Protein AF-A0A3S3TJ20-F1 (afdb_monomer_lite)

Foldseek 3Di:
DDLVVVLVVLVVVLVVLVVVLVVLVVVQVVCVVVVHDCPVSVVVNVVSVVVNVVSVVVSVVSVVD

pLDDT: mean 96.92, std 5.31, range [63.69, 98.81]

Radius of gyration: 15.16 Å; chains: 1; bounding box: 34×19×42 Å

Secondary structure (DSSP, 8-state):
--HHHHHHHHHHHHHHHHHHHHHHHHHHHHHHHTT---HHHHHHHHHHHHHHHHHHHHHHHHTT-

Structure (mmCIF, N/CA/C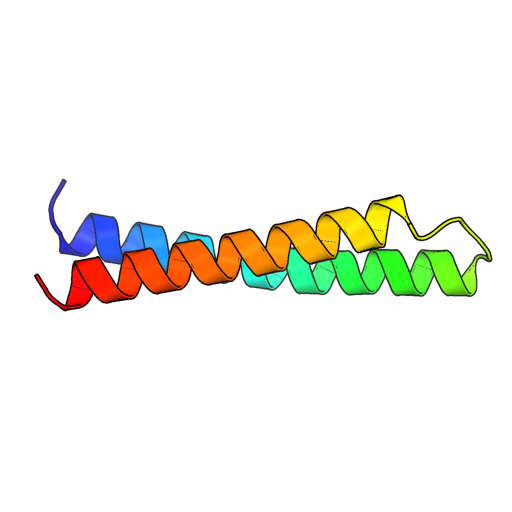/O backbone):
data_AF-A0A3S3TJ20-F1
#
_entry.id   AF-A0A3S3TJ20-F1
#
loop_
_atom_site.group_PDB
_atom_site.id
_atom_site.type_symbol
_atom_site.label_atom_id
_atom_site.label_alt_id
_atom_site.label_comp_id
_atom_site.label_asym_id
_atom_site.label_entity_id
_atom_site.label_seq_id
_atom_site.pdbx_PDB_ins_code
_atom_site.Cartn_x
_atom_site.Cartn_y
_atom_site.Cartn_z
_atom_site.occupancy
_atom_site.B_iso_or_equiv
_atom_site.auth_seq_id
_atom_site.auth_comp_id
_atom_site.auth_asym_id
_atom_site.auth_atom_id
_atom_site.pdbx_PDB_model_num
ATOM 1 N N . MET A 1 1 ? 6.476 -12.720 -22.160 1.00 63.69 1 MET A N 1
ATOM 2 C CA . MET A 1 1 ? 6.230 -11.463 -21.441 1.00 63.69 1 MET A CA 1
ATOM 3 C C . MET A 1 1 ? 7.363 -10.526 -21.779 1.00 63.69 1 MET A C 1
ATOM 5 O O . MET A 1 1 ? 8.510 -10.955 -21.701 1.00 63.69 1 MET A O 1
ATOM 9 N N . GLY A 1 2 ? 7.036 -9.348 -22.301 1.00 89.12 2 GLY A N 1
ATOM 10 C CA . GLY A 1 2 ? 8.015 -8.311 -22.638 1.00 89.12 2 GLY A CA 1
ATOM 11 C C . GLY A 1 2 ? 8.155 -7.292 -21.508 1.00 89.12 2 GLY A C 1
ATOM 12 O O . GLY A 1 2 ? 7.237 -7.141 -20.708 1.00 89.12 2 GLY A O 1
ATOM 13 N N . ILE A 1 3 ? 9.270 -6.558 -21.481 1.00 92.44 3 ILE A N 1
ATOM 14 C CA . ILE A 1 3 ? 9.556 -5.550 -20.444 1.00 92.44 3 ILE A CA 1
ATOM 15 C C . ILE A 1 3 ? 8.425 -4.518 -20.286 1.00 92.44 3 ILE A C 1
ATOM 17 O O . ILE A 1 3 ? 8.075 -4.148 -19.172 1.00 92.44 3 ILE A O 1
ATOM 21 N N . GLN A 1 4 ? 7.772 -4.142 -21.390 1.00 95.38 4 GLN A N 1
ATOM 22 C CA . GLN A 1 4 ? 6.624 -3.233 -21.388 1.00 95.38 4 GLN A CA 1
ATOM 23 C C . GLN A 1 4 ? 5.407 -3.804 -20.636 1.00 95.38 4 GLN A C 1
ATOM 25 O O . GLN A 1 4 ? 4.771 -3.093 -19.864 1.00 95.38 4 GLN A O 1
ATOM 30 N N . GLU A 1 5 ? 5.098 -5.092 -20.816 1.00 96.06 5 GLU A N 1
ATOM 31 C CA . GLU A 1 5 ? 3.977 -5.745 -20.121 1.00 96.06 5 GLU A CA 1
ATOM 32 C C . GLU A 1 5 ? 4.247 -5.858 -18.613 1.00 96.06 5 GLU A C 1
ATOM 34 O O . GLU A 1 5 ? 3.329 -5.739 -17.797 1.00 96.06 5 GLU A O 1
ATOM 39 N N . ASP A 1 6 ? 5.508 -6.081 -18.232 1.00 95.56 6 ASP A N 1
ATOM 40 C CA . ASP A 1 6 ? 5.915 -6.135 -16.828 1.00 95.56 6 ASP A CA 1
ATOM 41 C C . ASP A 1 6 ? 5.864 -4.741 -16.180 1.00 95.56 6 ASP A C 1
ATOM 43 O O . ASP A 1 6 ? 5.349 -4.613 -15.067 1.00 95.56 6 ASP A O 1
ATOM 47 N N . ILE A 1 7 ? 6.289 -3.687 -16.891 1.00 98.06 7 ILE A N 1
ATOM 48 C CA . ILE A 1 7 ? 6.138 -2.286 -16.461 1.00 98.06 7 ILE A CA 1
ATOM 49 C C . ILE A 1 7 ? 4.664 -1.963 -16.191 1.00 98.06 7 ILE A C 1
ATOM 51 O O . ILE A 1 7 ? 4.318 -1.550 -15.082 1.00 98.06 7 ILE A O 1
ATOM 55 N N . GLU A 1 8 ? 3.778 -2.220 -17.157 1.00 98.06 8 GLU A N 1
ATOM 56 C CA . GLU A 1 8 ? 2.343 -1.933 -17.031 1.00 98.06 8 GLU A CA 1
ATOM 57 C C . GLU A 1 8 ? 1.705 -2.680 -15.854 1.00 98.06 8 GLU A C 1
ATOM 59 O O . GLU A 1 8 ? 0.876 -2.129 -15.119 1.00 98.06 8 GLU A O 1
ATOM 64 N N . ARG A 1 9 ? 2.123 -3.930 -15.626 1.00 97.69 9 ARG A N 1
ATOM 65 C CA . ARG A 1 9 ? 1.667 -4.726 -14.484 1.00 97.69 9 ARG A CA 1
ATOM 66 C C . ARG A 1 9 ? 2.100 -4.109 -13.156 1.00 97.69 9 ARG A C 1
ATOM 68 O O . ARG A 1 9 ? 1.290 -4.046 -12.229 1.00 97.69 9 ARG A O 1
ATOM 75 N N . VAL A 1 10 ? 3.349 -3.657 -13.044 1.00 98.19 10 VAL A N 1
ATOM 76 C CA . VAL A 1 10 ? 3.856 -3.029 -11.815 1.00 98.19 10 VAL A CA 1
ATOM 77 C C . VAL A 1 10 ? 3.172 -1.684 -11.569 1.00 98.19 10 VAL A C 1
ATOM 79 O O . VAL A 1 10 ? 2.741 -1.418 -10.446 1.00 98.19 10 VAL A O 1
ATOM 82 N N . GLU A 1 11 ? 2.981 -0.864 -12.601 1.00 98.62 11 GLU A N 1
ATOM 83 C CA . GLU A 1 11 ? 2.234 0.396 -12.500 1.00 98.62 11 GLU A CA 1
ATOM 84 C C . GLU A 1 11 ? 0.787 0.176 -12.047 1.00 98.62 11 GLU A C 1
ATOM 86 O O . GLU A 1 11 ? 0.272 0.894 -11.182 1.00 98.62 11 GLU A O 1
ATOM 91 N N . GLN A 1 12 ? 0.115 -0.835 -12.603 1.00 98.56 12 GLN A N 1
ATOM 92 C CA . GLN A 1 12 ? -1.226 -1.216 -12.174 1.00 98.56 12 GLN A CA 1
ATOM 93 C C . GLN A 1 12 ? -1.243 -1.650 -10.703 1.00 98.56 12 GLN A C 1
ATOM 95 O O . GLN A 1 12 ? -2.083 -1.180 -9.935 1.00 98.56 12 GLN A O 1
ATOM 100 N N . HIS A 1 13 ? -0.281 -2.469 -10.279 1.00 98.12 13 HIS A N 1
ATOM 101 C CA . HIS A 1 13 ? -0.178 -2.897 -8.888 1.00 98.12 13 HIS A CA 1
ATOM 102 C C . HIS A 1 13 ? 0.051 -1.710 -7.934 1.00 98.12 13 HIS A C 1
ATOM 104 O O . HIS A 1 13 ? -0.594 -1.628 -6.887 1.00 98.12 13 HIS A O 1
ATOM 110 N N . ILE A 1 14 ? 0.891 -0.737 -8.307 1.00 98.81 14 ILE A N 1
ATOM 111 C CA . ILE A 1 14 ? 1.090 0.493 -7.523 1.00 98.81 14 ILE A CA 1
ATOM 112 C C . ILE A 1 14 ? -0.236 1.247 -7.355 1.00 98.81 14 ILE A C 1
ATOM 114 O O . ILE A 1 14 ? -0.585 1.608 -6.228 1.00 98.81 14 ILE A O 1
ATOM 118 N N . ARG A 1 15 ? -1.001 1.439 -8.440 1.00 98.75 15 ARG A N 1
ATOM 119 C CA . ARG A 1 15 ? -2.318 2.104 -8.391 1.00 98.75 15 ARG A CA 1
ATOM 120 C C . ARG A 1 15 ? -3.297 1.370 -7.474 1.00 98.75 15 ARG A C 1
ATOM 122 O O . ARG A 1 15 ? -4.024 2.001 -6.708 1.00 98.75 15 ARG A O 1
ATOM 129 N N . GLU A 1 16 ? -3.304 0.042 -7.503 1.00 98.75 16 GLU A N 1
ATOM 130 C CA . GLU A 1 16 ? -4.148 -0.766 -6.619 1.00 98.75 16 GLU A CA 1
ATOM 131 C C . GLU A 1 16 ? -3.753 -0.637 -5.145 1.00 98.75 16 GLU A C 1
ATOM 133 O O . GLU A 1 16 ? -4.630 -0.514 -4.285 1.00 98.75 16 GLU A O 1
ATOM 138 N N . ILE A 1 17 ? -2.453 -0.624 -4.837 1.00 98.75 17 ILE A N 1
ATOM 139 C CA . ILE A 1 17 ? -1.966 -0.398 -3.470 1.00 98.75 17 ILE A CA 1
ATOM 140 C C . ILE A 1 17 ? -2.381 0.995 -2.987 1.00 98.75 17 ILE A C 1
ATOM 142 O O . ILE A 1 17 ? -2.850 1.134 -1.859 1.00 98.75 17 ILE A O 1
ATOM 146 N N . GLU A 1 18 ? -2.267 2.021 -3.829 1.00 98.75 18 GLU A N 1
ATOM 147 C CA . GLU A 1 18 ? -2.677 3.388 -3.491 1.00 98.75 18 GLU A CA 1
ATOM 148 C C . GLU A 1 18 ? -4.176 3.485 -3.176 1.00 98.75 18 GLU A C 1
ATOM 150 O O . GLU A 1 18 ? -4.555 4.081 -2.167 1.00 98.75 18 GLU A O 1
ATOM 155 N N . GLN A 1 19 ? -5.030 2.814 -3.954 1.00 98.75 19 GLN A N 1
ATOM 156 C CA . GLN A 1 19 ? -6.460 2.720 -3.640 1.00 98.75 19 GLN A CA 1
ATOM 157 C C . GLN A 1 19 ? -6.718 1.992 -2.316 1.00 98.75 19 GLN A C 1
ATOM 159 O O . GLN A 1 19 ? -7.596 2.391 -1.550 1.00 98.75 19 GLN A O 1
ATOM 164 N N . ARG A 1 20 ? -5.975 0.917 -2.026 1.00 98.56 20 ARG A N 1
ATOM 165 C CA . ARG A 1 20 ? -6.102 0.182 -0.756 1.00 98.56 20 ARG A CA 1
ATOM 166 C C . ARG A 1 20 ? -5.648 1.023 0.432 1.00 98.56 20 ARG A C 1
ATOM 168 O O . ARG A 1 20 ? -6.293 0.965 1.472 1.00 98.56 20 ARG A O 1
ATOM 175 N N . ILE A 1 21 ? -4.595 1.827 0.277 1.00 98.81 21 ILE A N 1
ATOM 176 C CA . ILE A 1 21 ? -4.144 2.787 1.293 1.00 98.81 21 ILE A CA 1
ATOM 177 C C . ILE A 1 21 ? -5.272 3.758 1.637 1.00 98.81 21 ILE A C 1
ATOM 179 O O . ILE A 1 21 ? -5.533 3.977 2.818 1.00 98.81 21 ILE A O 1
ATOM 183 N N . GLU A 1 22 ? -5.951 4.313 0.633 1.00 98.69 22 GLU A N 1
ATOM 184 C CA . GLU A 1 22 ? -7.037 5.267 0.869 1.00 98.69 22 GLU A CA 1
ATOM 185 C C . GLU A 1 22 ? -8.224 4.615 1.583 1.00 98.69 22 GLU A C 1
ATOM 187 O O . GLU A 1 22 ? -8.687 5.107 2.611 1.00 98.69 22 GLU A O 1
ATOM 192 N N . ARG A 1 23 ? -8.646 3.429 1.128 1.00 98.50 23 ARG A N 1
ATOM 193 C CA . ARG A 1 23 ? -9.690 2.654 1.819 1.00 98.50 23 ARG A CA 1
ATOM 194 C C . ARG A 1 23 ? -9.307 2.361 3.270 1.00 98.50 23 ARG A C 1
ATOM 196 O O . ARG A 1 23 ? -10.139 2.493 4.161 1.00 98.50 23 ARG A O 1
ATOM 203 N N . GLN A 1 24 ? -8.048 2.003 3.516 1.00 98.56 24 GLN A N 1
ATOM 204 C CA . GLN A 1 24 ? -7.563 1.686 4.855 1.00 98.56 24 GLN A CA 1
ATOM 205 C C . GLN A 1 24 ? -7.544 2.907 5.780 1.00 98.56 24 GLN A C 1
ATOM 207 O O . GLN A 1 24 ? -7.807 2.771 6.974 1.00 98.56 24 GLN A O 1
ATOM 212 N N . ARG A 1 25 ? -7.275 4.105 5.247 1.00 98.62 25 ARG A N 1
ATOM 213 C CA . ARG A 1 25 ? -7.431 5.358 6.002 1.00 98.62 25 ARG A CA 1
ATOM 214 C C . ARG A 1 25 ? -8.883 5.557 6.425 1.00 98.62 25 ARG A C 1
ATOM 216 O O . ARG A 1 25 ? -9.110 5.823 7.598 1.00 98.62 25 ARG A O 1
ATOM 223 N N . GLY A 1 26 ? -9.836 5.327 5.521 1.00 98.50 26 GLY A N 1
ATOM 224 C CA . GLY A 1 26 ? -11.266 5.366 5.843 1.00 98.50 26 GLY A CA 1
ATOM 225 C C . GLY A 1 26 ? -11.662 4.385 6.954 1.00 98.50 26 GLY A C 1
ATOM 226 O O . GLY A 1 26 ? -12.369 4.767 7.881 1.00 98.50 26 GLY A O 1
ATOM 227 N N . VAL A 1 27 ? -11.142 3.152 6.920 1.00 98.19 27 VAL A N 1
ATOM 228 C CA . VAL A 1 27 ? -11.360 2.152 7.986 1.00 98.19 27 VAL A CA 1
ATOM 229 C C . VAL A 1 27 ? -10.827 2.638 9.335 1.00 98.19 27 VAL A C 1
ATOM 231 O O . VAL A 1 27 ? -11.494 2.469 10.352 1.00 98.19 27 VAL A O 1
ATOM 234 N N . ILE A 1 28 ? -9.635 3.243 9.358 1.00 98.62 28 ILE A N 1
ATOM 235 C CA . ILE A 1 28 ? -9.057 3.796 10.589 1.00 98.62 28 ILE A CA 1
ATOM 236 C C . ILE A 1 28 ? -9.933 4.931 11.119 1.00 98.62 28 ILE A C 1
ATOM 238 O O . ILE A 1 28 ? -10.307 4.882 12.284 1.00 98.62 28 ILE A O 1
ATOM 242 N N . THR A 1 29 ? -10.308 5.897 10.276 1.00 98.62 29 THR A N 1
ATOM 243 C CA . THR A 1 29 ? -11.168 7.018 10.682 1.00 98.62 29 THR A CA 1
ATOM 244 C C . THR A 1 29 ? -12.495 6.527 11.260 1.00 98.62 29 THR A C 1
ATOM 246 O O . THR A 1 29 ? -12.873 6.935 12.353 1.00 98.62 29 THR A O 1
ATOM 249 N N . GLN A 1 30 ? -13.161 5.578 10.596 1.00 98.38 30 GLN A N 1
ATOM 250 C CA . GLN A 1 30 ? -14.413 5.005 11.094 1.00 98.38 30 GLN A CA 1
ATOM 251 C C . GLN A 1 30 ? -14.236 4.293 12.446 1.00 98.38 30 GLN A C 1
ATOM 253 O O . GLN A 1 30 ? -15.095 4.396 13.326 1.00 98.38 30 GLN A O 1
ATOM 258 N N . ALA A 1 31 ? -13.135 3.557 12.621 1.00 98.12 31 ALA A N 1
ATOM 259 C CA . ALA A 1 31 ? -12.825 2.891 13.881 1.00 98.12 31 ALA A CA 1
ATOM 260 C C . ALA A 1 31 ? -12.567 3.905 15.007 1.00 98.12 31 ALA A C 1
ATOM 262 O O . ALA A 1 31 ? -13.055 3.702 16.115 1.00 98.12 31 ALA A O 1
ATOM 263 N N . GLU A 1 32 ? -11.879 5.014 14.726 1.00 98.00 32 GLU A N 1
ATOM 264 C CA . GLU A 1 32 ? -11.646 6.099 15.690 1.00 98.00 32 GLU A CA 1
ATOM 265 C C . GLU A 1 32 ? -12.949 6.767 16.129 1.00 98.00 32 GLU A C 1
ATOM 267 O O . GLU A 1 32 ? -13.191 6.904 17.327 1.00 98.00 32 GLU A O 1
ATOM 272 N N . GLU A 1 33 ? -13.816 7.115 15.176 1.00 98.31 33 GLU A N 1
ATOM 273 C CA . GLU A 1 33 ? -15.139 7.696 15.446 1.00 98.31 33 GLU A CA 1
ATOM 274 C C . GLU A 1 33 ? -16.022 6.759 16.284 1.00 98.31 33 GLU A C 1
ATOM 276 O O . GLU A 1 33 ? -16.825 7.211 17.099 1.00 98.31 33 GLU A O 1
ATOM 281 N N . SER A 1 34 ? -15.841 5.447 16.115 1.00 97.88 34 SER A N 1
ATOM 282 C CA . SER A 1 34 ? -16.586 4.405 16.829 1.00 97.88 34 SER A CA 1
ATOM 283 C C . SER A 1 34 ? -15.907 3.932 18.124 1.00 97.88 34 SER A C 1
ATOM 285 O O . SER A 1 34 ? -16.404 3.002 18.758 1.00 97.88 34 SER A O 1
ATOM 287 N N . VAL A 1 35 ? -14.775 4.531 18.521 1.00 97.25 35 VAL A N 1
ATOM 288 C CA . VAL A 1 35 ? -13.964 4.129 19.693 1.00 97.25 35 VAL A CA 1
ATOM 289 C C . VAL A 1 35 ? -13.560 2.641 19.646 1.00 97.25 35 VAL A C 1
ATOM 291 O O . VAL A 1 35 ? -13.489 1.943 20.658 1.00 97.25 35 VAL A O 1
ATOM 294 N N . LEU A 1 36 ? -13.299 2.133 18.441 1.00 97.81 36 LEU A N 1
ATOM 295 C CA . LEU A 1 36 ? -12.821 0.776 18.193 1.00 97.81 36 LEU A CA 1
ATOM 296 C C . LEU A 1 36 ? -11.283 0.734 18.126 1.00 97.81 36 LEU A C 1
ATOM 298 O O . LEU A 1 36 ? -10.644 1.732 17.785 1.00 97.81 36 LEU A O 1
ATOM 302 N N . PRO A 1 37 ? -10.653 -0.422 18.410 1.00 97.56 37 PRO A N 1
ATOM 303 C CA . PRO A 1 37 ? -9.204 -0.572 18.298 1.00 97.56 37 PRO A CA 1
ATOM 304 C C . PRO A 1 37 ? -8.682 -0.286 16.883 1.00 97.56 37 PRO A C 1
ATOM 306 O O . PRO A 1 37 ? -9.223 -0.789 15.897 1.00 97.56 37 PRO A O 1
ATOM 309 N N . THR A 1 38 ? -7.579 0.463 16.782 1.00 98.00 38 THR A N 1
ATOM 310 C CA . THR A 1 38 ? -6.981 0.849 15.489 1.00 98.00 38 THR A CA 1
ATOM 311 C C . THR A 1 38 ? -5.611 0.231 15.213 1.00 98.00 38 THR A C 1
ATOM 313 O O . THR A 1 38 ? -5.107 0.383 14.102 1.00 98.00 38 THR A O 1
ATOM 316 N N . ASP A 1 39 ? -5.025 -0.521 16.150 1.00 98.06 39 ASP A N 1
ATOM 317 C CA . ASP A 1 39 ? -3.669 -1.077 16.002 1.00 98.06 39 ASP A CA 1
ATOM 318 C C . ASP A 1 39 ? -3.541 -2.009 14.7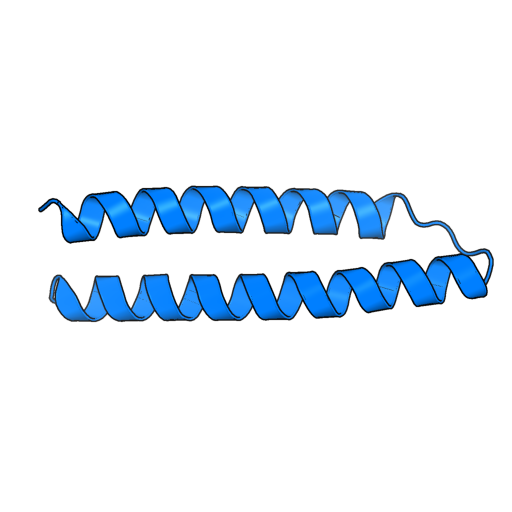92 1.00 98.06 39 ASP A C 1
ATOM 320 O O . ASP A 1 39 ? -2.640 -1.852 13.969 1.00 98.06 39 ASP A O 1
ATOM 324 N N . GLY A 1 40 ? -4.486 -2.941 14.625 1.00 97.56 40 GLY A N 1
ATOM 325 C CA . GLY A 1 40 ? -4.538 -3.827 13.459 1.00 97.56 40 GLY A CA 1
ATOM 326 C C . GLY A 1 40 ? -4.653 -3.044 12.145 1.00 97.56 40 GLY A C 1
ATOM 327 O O . GLY A 1 40 ? -3.787 -3.183 11.275 1.00 97.56 40 GLY A O 1
ATOM 328 N N . PRO A 1 41 ? -5.667 -2.167 12.001 1.00 98.00 41 PRO A N 1
ATOM 329 C CA . PRO A 1 41 ? -5.795 -1.309 10.833 1.00 98.00 41 PRO A CA 1
ATOM 330 C C . PRO A 1 41 ? -4.565 -0.439 10.529 1.00 98.00 41 PRO A C 1
ATOM 332 O O . PRO A 1 41 ? -4.203 -0.283 9.359 1.00 98.00 41 PRO A O 1
ATOM 335 N N . ARG A 1 42 ? -3.901 0.105 11.553 1.00 98.38 42 ARG A N 1
ATOM 336 C CA . ARG A 1 42 ? -2.689 0.928 11.415 1.00 98.38 42 ARG A 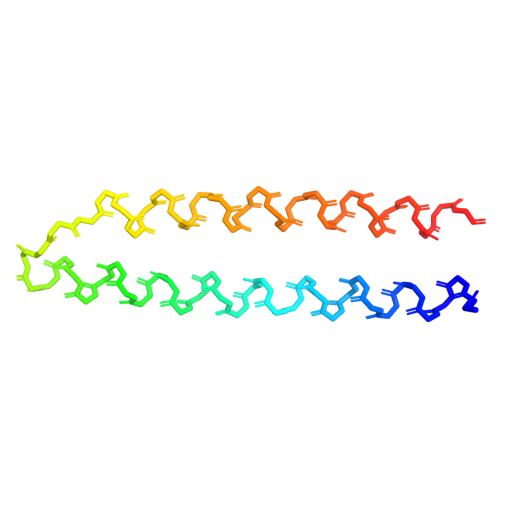CA 1
ATOM 337 C C . ARG A 1 42 ? -1.478 0.104 10.990 1.00 98.38 42 ARG A C 1
ATOM 339 O O . ARG A 1 42 ? -0.743 0.545 10.106 1.00 98.38 42 ARG A O 1
ATOM 346 N N . ASN A 1 43 ? -1.310 -1.099 11.534 1.00 98.56 43 ASN A N 1
ATOM 347 C CA . ASN A 1 43 ? -0.258 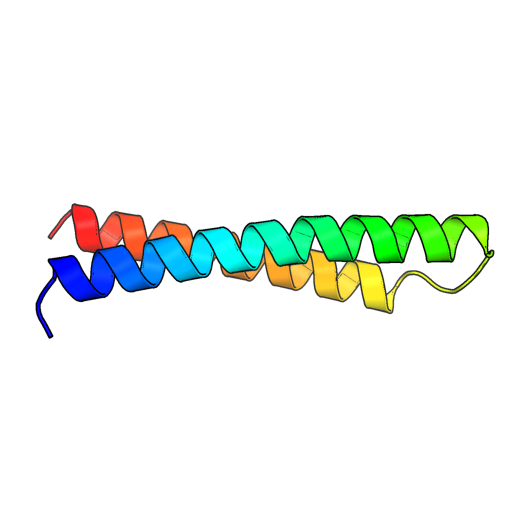-2.026 11.115 1.00 98.56 43 ASN A CA 1
ATOM 348 C C . ASN A 1 43 ? -0.429 -2.439 9.652 1.00 98.56 43 ASN A C 1
ATOM 350 O O . ASN A 1 43 ? 0.537 -2.443 8.888 1.00 98.56 43 ASN A O 1
ATOM 354 N N . PHE A 1 44 ? -1.661 -2.719 9.223 1.00 98.12 44 PHE A N 1
ATOM 355 C CA . PHE A 1 44 ? -1.916 -3.039 7.821 1.00 98.12 44 PHE A CA 1
ATOM 356 C C . PHE A 1 44 ? -1.668 -1.836 6.899 1.00 98.12 44 PHE A C 1
ATOM 358 O O . PHE A 1 44 ? -1.075 -1.988 5.832 1.00 98.12 44 PHE A O 1
ATOM 365 N N . LEU A 1 45 ? -2.033 -0.620 7.324 1.00 98.69 45 LEU A N 1
ATOM 366 C CA . LEU A 1 45 ? -1.689 0.600 6.588 1.00 98.69 45 LEU A CA 1
ATOM 367 C C . LEU A 1 45 ? -0.169 0.783 6.449 1.00 98.69 45 LEU A C 1
ATOM 369 O O . LEU A 1 45 ? 0.293 1.205 5.388 1.00 98.69 45 LEU A O 1
ATOM 373 N N . TRP A 1 46 ? 0.607 0.490 7.496 1.00 98.69 46 TRP A N 1
ATOM 374 C CA . TRP A 1 46 ? 2.070 0.507 7.424 1.00 98.69 46 TRP A CA 1
ATOM 375 C C . TRP A 1 46 ? 2.582 -0.493 6.380 1.00 98.69 46 TRP A C 1
ATOM 377 O O . TRP A 1 46 ? 3.313 -0.099 5.474 1.00 98.69 46 TRP A O 1
ATOM 387 N N . PHE A 1 47 ? 2.099 -1.738 6.415 1.00 98.56 47 PHE A N 1
ATOM 388 C CA . PHE A 1 47 ? 2.461 -2.762 5.432 1.00 98.56 47 PHE A CA 1
ATOM 389 C C . PHE A 1 47 ? 2.162 -2.332 3.984 1.00 98.56 47 PHE A C 1
ATOM 391 O O . PHE A 1 47 ? 3.001 -2.501 3.100 1.00 98.56 47 PHE A O 1
ATOM 398 N N . LEU A 1 48 ? 0.999 -1.723 3.726 1.00 98.69 48 LEU A N 1
ATOM 399 C CA . LEU A 1 48 ? 0.653 -1.225 2.388 1.00 98.69 48 LEU A CA 1
ATOM 400 C C . LEU A 1 48 ? 1.616 -0.130 1.899 1.00 98.69 48 LEU A C 1
ATOM 402 O O . LEU A 1 48 ? 1.914 -0.059 0.706 1.00 98.69 48 LEU A O 1
ATOM 406 N N . LYS A 1 49 ? 2.117 0.723 2.800 1.00 98.69 49 LYS A N 1
ATOM 407 C CA . LYS A 1 49 ? 3.106 1.753 2.450 1.00 98.69 49 LYS A CA 1
ATOM 408 C C . LYS A 1 49 ? 4.454 1.136 2.080 1.00 98.69 49 LYS A C 1
ATOM 410 O O . LYS A 1 49 ? 5.028 1.552 1.075 1.00 98.69 49 LYS A O 1
ATOM 415 N N . GLU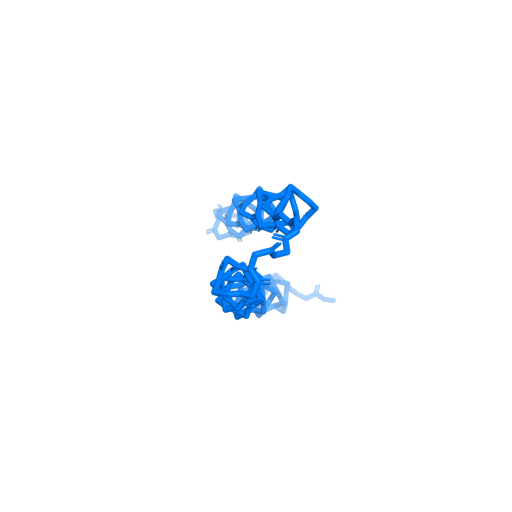 A 1 50 ? 4.905 0.124 2.818 1.00 98.75 50 GLU A N 1
ATOM 416 C CA . GLU A 1 50 ? 6.128 -0.621 2.489 1.00 98.75 50 GLU A CA 1
ATOM 417 C C . GLU A 1 50 ? 6.002 -1.330 1.136 1.00 98.75 50 GLU A C 1
ATOM 419 O O . GLU A 1 50 ? 6.860 -1.179 0.266 1.00 98.75 50 GLU A O 1
ATOM 424 N N . ALA A 1 51 ? 4.880 -2.016 0.896 1.00 98.44 51 ALA A N 1
ATOM 425 C CA . ALA A 1 51 ? 4.609 -2.677 -0.380 1.00 98.44 51 ALA A CA 1
ATOM 426 C C . ALA A 1 51 ? 4.619 -1.692 -1.566 1.00 98.44 51 ALA A C 1
ATOM 428 O O . ALA A 1 51 ? 5.160 -2.001 -2.631 1.00 98.44 51 ALA A O 1
ATOM 429 N N . ARG A 1 52 ? 4.069 -0.482 -1.385 1.00 98.69 52 ARG A N 1
ATOM 430 C CA . ARG A 1 52 ? 4.133 0.589 -2.393 1.00 98.69 52 ARG A CA 1
ATOM 431 C C . ARG A 1 52 ? 5.570 1.033 -2.654 1.00 98.69 52 ARG A C 1
ATOM 433 O O . ARG A 1 52 ? 5.912 1.256 -3.812 1.00 98.69 52 ARG A O 1
ATOM 440 N N . SER A 1 53 ? 6.385 1.183 -1.608 1.00 98.62 53 SER A N 1
ATOM 441 C CA . SER A 1 53 ? 7.794 1.572 -1.752 1.00 98.62 53 SER A CA 1
ATOM 442 C C . SER A 1 53 ? 8.558 0.538 -2.573 1.00 98.62 53 SER A C 1
ATOM 444 O O . SER A 1 53 ? 9.133 0.878 -3.601 1.00 98.62 53 SER A O 1
ATOM 446 N N . LEU A 1 54 ? 8.449 -0.740 -2.204 1.00 98.56 54 LEU A N 1
ATOM 447 C CA . LEU A 1 54 ? 9.092 -1.840 -2.927 1.00 98.56 54 LEU A CA 1
ATOM 448 C C . LEU A 1 54 ? 8.632 -1.934 -4.388 1.00 98.56 54 LEU A C 1
ATOM 450 O O . LEU A 1 54 ? 9.443 -2.170 -5.280 1.00 98.56 54 LEU A O 1
ATOM 454 N N . SER A 1 55 ? 7.340 -1.717 -4.650 1.00 98.44 55 SER A N 1
ATOM 455 C CA . SER A 1 55 ? 6.804 -1.734 -6.018 1.00 98.44 55 SER A CA 1
ATOM 456 C C . SER A 1 55 ? 7.356 -0.583 -6.865 1.00 98.44 55 SER A C 1
ATOM 458 O O . SER A 1 55 ? 7.621 -0.762 -8.050 1.00 98.44 55 SER A O 1
ATOM 460 N N . ARG A 1 56 ? 7.584 0.591 -6.263 1.00 98.62 56 ARG A N 1
ATOM 461 C CA . ARG A 1 56 ? 8.216 1.734 -6.939 1.00 98.62 56 ARG A CA 1
ATOM 462 C C . ARG A 1 56 ? 9.690 1.494 -7.222 1.00 98.62 56 ARG A C 1
ATOM 464 O O . ARG A 1 56 ? 10.134 1.796 -8.323 1.00 98.62 56 ARG A O 1
ATOM 471 N N . ASP A 1 57 ? 10.415 0.911 -6.273 1.00 98.50 57 ASP A N 1
ATOM 472 C CA . ASP A 1 57 ? 11.813 0.525 -6.480 1.00 98.50 57 ASP A CA 1
ATOM 473 C C . ASP A 1 57 ? 11.932 -0.520 -7.594 1.00 98.50 57 ASP A C 1
ATOM 475 O O . ASP A 1 57 ? 12.849 -0.471 -8.411 1.00 98.50 57 ASP A O 1
ATOM 479 N N . HIS A 1 58 ? 10.981 -1.455 -7.662 1.00 97.62 58 HIS A N 1
ATOM 480 C CA . HIS A 1 58 ? 10.911 -2.422 -8.749 1.00 97.62 58 HIS A CA 1
ATOM 481 C C . HIS A 1 58 ? 10.663 -1.749 -10.104 1.00 97.62 58 HIS A C 1
ATOM 483 O O . HIS A 1 58 ? 11.398 -2.033 -11.049 1.00 97.62 58 HIS A O 1
ATOM 489 N N . LEU A 1 59 ? 9.684 -0.842 -10.191 1.00 98.25 59 LEU A N 1
ATOM 490 C CA . LEU A 1 59 ? 9.406 -0.085 -11.413 1.00 98.25 59 LEU A CA 1
ATOM 491 C C . LEU A 1 59 ? 10.628 0.727 -11.860 1.00 98.25 59 LEU A C 1
ATOM 493 O O . LEU A 1 59 ? 10.976 0.713 -13.034 1.00 98.25 59 LEU A O 1
ATOM 497 N N . ALA A 1 60 ? 11.313 1.386 -10.923 1.00 98.06 60 ALA A N 1
ATOM 498 C CA . ALA A 1 60 ? 12.514 2.160 -11.219 1.00 98.06 60 ALA A CA 1
ATOM 499 C C . ALA A 1 60 ? 13.629 1.303 -11.839 1.00 98.06 60 ALA A C 1
ATOM 501 O O . ALA A 1 60 ? 14.332 1.782 -12.721 1.00 98.06 60 ALA A O 1
ATOM 502 N N . ARG A 1 61 ? 13.770 0.038 -11.416 1.00 96.94 61 ARG A N 1
ATOM 503 C CA . ARG A 1 61 ? 14.718 -0.908 -12.029 1.00 96.94 61 ARG A CA 1
ATOM 504 C C . ARG A 1 61 ? 14.292 -1.303 -13.441 1.00 96.94 61 ARG A C 1
ATOM 506 O O . ARG A 1 61 ? 15.115 -1.236 -14.337 1.00 96.94 61 ARG A O 1
ATOM 513 N N . LEU A 1 62 ? 13.012 -1.626 -13.6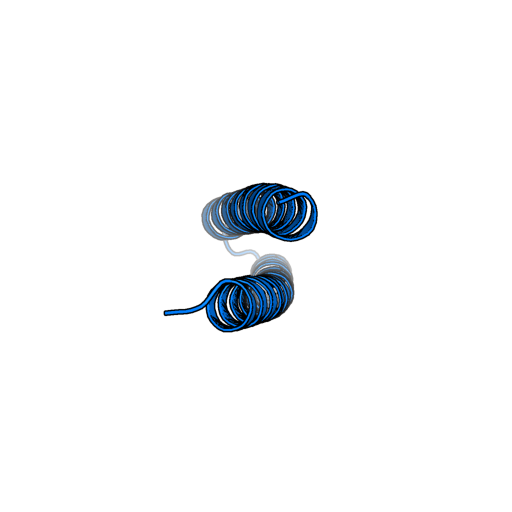46 1.00 96.31 62 LEU A N 1
ATOM 514 C CA . LEU A 1 62 ? 12.490 -1.979 -14.975 1.00 96.31 62 LEU A CA 1
ATOM 515 C C . LEU A 1 62 ? 12.621 -0.842 -15.999 1.00 96.31 62 LEU A C 1
ATOM 517 O O . LEU A 1 62 ? 12.709 -1.112 -17.185 1.00 96.31 62 LEU A O 1
ATOM 521 N N . LEU A 1 63 ? 12.597 0.415 -15.551 1.00 95.56 63 LEU A N 1
ATOM 522 C CA . LEU A 1 63 ? 12.764 1.589 -16.415 1.00 95.56 63 LEU A CA 1
ATOM 523 C C . LEU A 1 63 ? 14.234 1.947 -16.689 1.00 95.56 63 LEU A C 1
ATOM 525 O O . LEU A 1 63 ? 14.497 2.789 -17.547 1.00 95.56 63 LEU A O 1
ATOM 529 N N . ALA A 1 64 ? 15.169 1.393 -15.915 1.00 93.25 64 ALA A N 1
ATOM 530 C CA . ALA A 1 64 ? 16.603 1.628 -16.069 1.00 93.25 64 ALA A CA 1
ATOM 531 C C . ALA A 1 64 ? 17.293 0.575 -16.957 1.00 93.25 64 ALA A C 1
ATOM 533 O O . ALA A 1 64 ? 18.408 0.833 -17.416 1.00 93.25 64 ALA A O 1
ATOM 534 N N . ASP A 1 65 ? 16.637 -0.571 -17.164 1.00 74.38 65 ASP A N 1
ATOM 535 C CA . ASP A 1 65 ? 17.037 -1.659 -18.066 1.00 74.38 65 ASP A CA 1
ATOM 536 C C . ASP A 1 65 ? 16.546 -1.411 -19.507 1.00 74.38 65 ASP A C 1
ATOM 538 O O . ASP A 1 65 ? 17.294 -1.767 -20.450 1.00 74.38 65 ASP A O 1
#

Sequence (65 aa):
MGIQEDIERVEQHIREIEQRIERQRGVITQAEESVLPTDGPRNFLWFLKEARSLSRDHLARLLAD